Protein AF-A0A7X8JVG5-F1 (afdb_monomer)

Foldseek 3Di:
DWDDDPNDTFDADPVVRDTDDDPLVQWAFKWKFKAWQVRDTQDIDRHPRDDPPDDDDRDPVPDDFHKMKMKIWIQGNPPGIDIDMDIDTDD

Structure (mmCIF, N/CA/C/O backbone):
data_AF-A0A7X8JVG5-F1
#
_entry.id   AF-A0A7X8JVG5-F1
#
loop_
_atom_site.group_PDB
_atom_site.id
_atom_site.type_symbol
_atom_site.label_atom_id
_atom_site.label_alt_id
_atom_site.label_comp_id
_atom_site.label_asym_id
_atom_site.label_entity_id
_atom_site.label_seq_id
_atom_site.pdbx_PDB_ins_code
_atom_site.Cartn_x
_atom_site.Cartn_y
_atom_site.Cartn_z
_atom_site.occupancy
_atom_site.B_iso_or_equiv
_atom_site.auth_seq_id
_atom_site.auth_comp_id
_atom_site.auth_asym_id
_atom_site.auth_atom_id
_atom_site.pdbx_PDB_model_num
ATOM 1 N N . MET A 1 1 ? 9.793 8.147 -10.749 1.00 68.31 1 MET A N 1
ATOM 2 C CA . MET A 1 1 ? 9.011 8.540 -9.545 1.00 68.31 1 MET A CA 1
ATOM 3 C C . MET A 1 1 ? 7.574 8.897 -9.928 1.00 68.31 1 MET A C 1
ATOM 5 O O . MET A 1 1 ? 7.386 9.516 -10.966 1.00 68.31 1 MET A O 1
ATOM 9 N N . LEU A 1 2 ? 6.561 8.555 -9.123 1.00 64.81 2 LEU A N 1
ATOM 10 C CA . LEU A 1 2 ? 5.163 8.933 -9.406 1.00 64.81 2 LEU A CA 1
ATOM 11 C C . LEU A 1 2 ? 4.928 10.435 -9.161 1.00 64.81 2 LEU A C 1
ATOM 13 O O . LEU A 1 2 ? 5.286 10.961 -8.107 1.00 64.81 2 LEU A O 1
ATOM 17 N N . LYS A 1 3 ? 4.318 11.133 -10.126 1.00 70.38 3 LYS A N 1
ATOM 18 C CA . LYS A 1 3 ? 3.934 12.551 -10.031 1.00 70.38 3 LYS A CA 1
ATOM 19 C C . LYS A 1 3 ? 2.504 12.762 -10.516 1.00 70.38 3 LYS A C 1
ATOM 21 O O . LYS A 1 3 ? 2.056 12.131 -11.468 1.00 70.38 3 LYS A O 1
ATOM 26 N N . LYS A 1 4 ? 1.793 13.699 -9.885 1.00 60.78 4 LYS A N 1
ATOM 27 C CA . LYS A 1 4 ? 0.46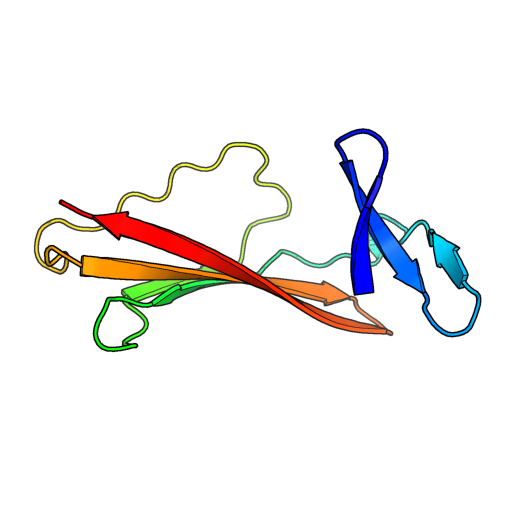2 14.121 -10.334 1.00 60.78 4 LYS A CA 1
ATOM 28 C C . LYS A 1 4 ? 0.592 15.056 -11.539 1.00 60.78 4 LYS A C 1
ATOM 30 O O . LYS A 1 4 ? 1.212 16.112 -11.425 1.00 60.78 4 LYS A O 1
ATOM 35 N N . HIS A 1 5 ? -0.022 14.700 -12.662 1.00 70.06 5 HIS A N 1
ATOM 36 C CA . HIS A 1 5 ? -0.059 15.499 -13.884 1.00 70.06 5 HIS A CA 1
ATOM 37 C C . HIS A 1 5 ? -1.488 15.537 -14.431 1.00 70.06 5 HIS A C 1
ATOM 39 O O . HIS A 1 5 ? -2.090 14.496 -14.660 1.00 70.06 5 HIS A O 1
ATOM 45 N N . GLN A 1 6 ? -2.055 16.737 -14.590 1.00 77.19 6 GLN A N 1
ATOM 46 C CA . GLN A 1 6 ? -3.432 16.941 -15.082 1.00 77.19 6 GLN A CA 1
ATOM 47 C C . GLN A 1 6 ? -4.522 16.151 -14.324 1.00 77.19 6 GLN A C 1
ATOM 49 O O . GLN A 1 6 ? -5.565 15.826 -14.874 1.00 77.19 6 GLN A O 1
ATOM 54 N N . GLY A 1 7 ? -4.308 15.879 -13.033 1.00 66.62 7 GLY A N 1
ATOM 55 C CA . GLY A 1 7 ? -5.265 15.143 -12.198 1.00 66.62 7 GLY A CA 1
ATOM 56 C C . GLY A 1 7 ? -5.001 13.640 -12.109 1.00 66.62 7 GLY A C 1
ATOM 57 O O . GLY A 1 7 ? -5.484 13.022 -11.165 1.00 66.62 7 GLY A O 1
ATOM 58 N N . GLU A 1 8 ? -4.163 13.093 -12.986 1.00 55.66 8 GLU A N 1
ATOM 59 C CA . GLU A 1 8 ? -3.783 11.680 -13.022 1.00 55.66 8 GLU A CA 1
ATOM 60 C C . GLU A 1 8 ? -2.404 11.457 -12.380 1.00 55.66 8 GLU A C 1
ATOM 62 O O . GLU A 1 8 ? -1.560 12.358 -12.353 1.00 55.66 8 GLU A O 1
ATOM 67 N N . LEU A 1 9 ? -2.163 10.261 -11.837 1.00 55.53 9 LEU A N 1
ATOM 68 C CA . LEU A 1 9 ? -0.833 9.844 -11.384 1.00 55.53 9 LEU A CA 1
ATOM 69 C C . LEU A 1 9 ? -0.072 9.253 -12.574 1.00 55.53 9 LEU A C 1
ATOM 71 O O . LEU A 1 9 ? -0.511 8.262 -13.147 1.00 55.53 9 LEU A O 1
ATOM 75 N N . LYS A 1 10 ? 1.065 9.858 -12.932 1.00 65.75 10 LYS A N 1
ATOM 76 C CA . LYS A 1 10 ? 1.939 9.409 -14.025 1.00 65.75 10 LYS A CA 1
ATOM 77 C C . LYS A 1 10 ? 3.341 9.100 -13.516 1.00 65.75 10 LYS A C 1
ATOM 79 O O . LYS A 1 10 ? 3.807 9.715 -12.550 1.00 65.75 10 LYS A O 1
ATOM 84 N N . PHE A 1 11 ? 4.030 8.171 -14.173 1.00 67.19 11 PHE A N 1
ATOM 85 C CA . PHE A 1 11 ? 5.436 7.914 -13.892 1.00 67.19 11 PHE A CA 1
ATOM 86 C C . PHE A 1 11 ? 6.297 8.992 -14.547 1.00 67.19 11 PHE A C 1
ATOM 88 O O . PHE A 1 11 ? 6.166 9.268 -15.734 1.00 67.19 11 PHE A O 1
ATOM 95 N N . PHE A 1 12 ? 7.151 9.630 -13.755 1.00 74.25 12 PHE A N 1
ATOM 96 C CA . PHE A 1 12 ? 8.105 10.631 -14.207 1.00 74.25 12 PHE A CA 1
ATOM 97 C C . PHE A 1 12 ? 9.517 10.091 -14.019 1.00 74.25 12 PHE A C 1
ATOM 99 O O . PHE A 1 12 ? 9.946 9.860 -12.881 1.00 74.25 12 PHE A O 1
ATOM 106 N N . ASP A 1 13 ? 10.229 9.904 -15.116 1.00 74.00 13 ASP A N 1
ATOM 107 C CA . ASP A 1 13 ? 11.643 9.572 -15.100 1.00 74.00 13 ASP A CA 1
ATOM 108 C C . ASP A 1 13 ? 12.450 10.849 -14.809 1.00 74.00 13 ASP A C 1
ATOM 110 O O . ASP A 1 13 ? 12.247 11.913 -15.396 1.00 74.00 13 ASP A O 1
ATOM 114 N N . VAL A 1 14 ? 13.309 10.765 -13.796 1.00 74.50 14 VAL A N 1
ATOM 115 C CA . VAL A 1 14 ? 14.079 11.901 -13.277 1.00 74.50 14 VAL A CA 1
ATOM 116 C C . VAL A 1 14 ? 15.291 12.196 -14.157 1.00 74.50 14 VAL A C 1
ATOM 118 O O . VAL A 1 14 ? 15.667 13.364 -14.281 1.00 74.50 14 VAL A O 1
ATOM 121 N N . ASP A 1 15 ? 15.858 11.166 -14.780 1.00 75.69 15 ASP A N 1
ATOM 122 C CA . ASP A 1 15 ? 17.073 11.263 -15.580 1.00 75.69 15 ASP A CA 1
ATOM 123 C C . ASP A 1 15 ? 16.743 11.804 -16.970 1.00 75.69 15 ASP A C 1
ATOM 125 O O . ASP A 1 15 ? 17.362 12.768 -17.428 1.00 75.69 15 ASP A O 1
ATOM 129 N N . SER A 1 16 ? 15.697 11.261 -17.601 1.00 82.81 16 SER A N 1
ATOM 130 C CA . SER A 1 16 ? 15.196 11.765 -18.887 1.00 82.81 16 SER A CA 1
ATOM 131 C C . SER 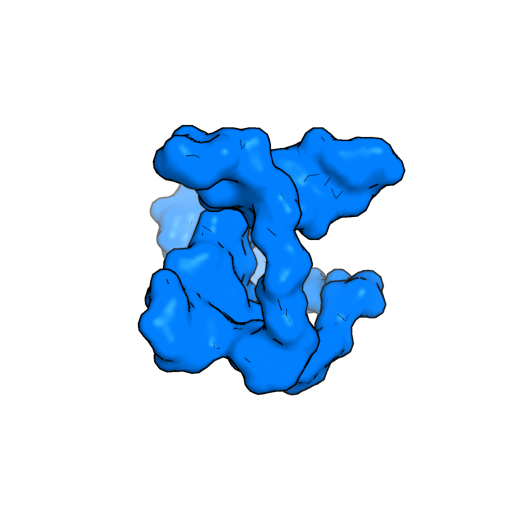A 1 16 ? 14.323 13.020 -18.756 1.00 82.81 16 SER A C 1
ATOM 133 O O . SER A 1 16 ? 14.168 13.761 -19.723 1.00 82.81 16 SER A O 1
ATOM 135 N N . LYS A 1 17 ? 13.813 13.323 -17.551 1.00 81.25 17 LYS A N 1
ATOM 136 C CA . LYS A 1 17 ? 12.869 14.422 -17.257 1.00 81.25 17 LYS A CA 1
ATOM 137 C C . LYS A 1 17 ? 11.545 14.330 -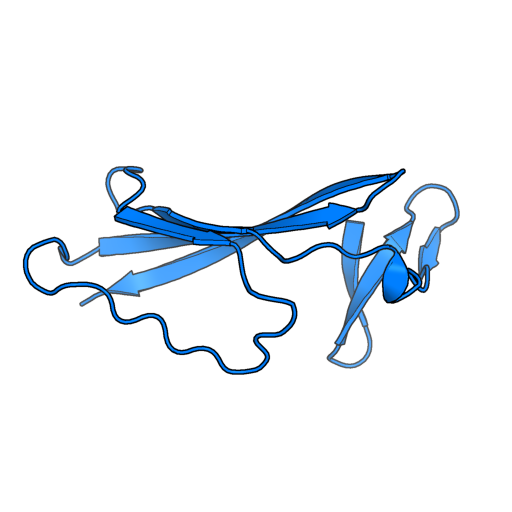18.022 1.00 81.25 17 LYS A C 1
ATOM 139 O O . LYS A 1 17 ? 10.892 15.354 -18.247 1.00 81.25 17 LYS A O 1
ATOM 144 N N . GLU A 1 18 ? 11.123 13.123 -18.370 1.00 76.62 18 GLU A N 1
ATOM 145 C CA . GLU A 1 18 ? 9.913 12.868 -19.147 1.00 76.62 18 GLU A CA 1
ATOM 146 C C . GLU A 1 18 ? 8.889 12.042 -18.361 1.00 76.62 18 GLU A C 1
ATOM 148 O O . GLU A 1 18 ? 9.210 11.333 -17.402 1.00 76.62 18 GLU A O 1
ATOM 153 N N . TYR A 1 19 ? 7.616 12.167 -18.749 1.00 75.38 19 TYR A N 1
ATOM 154 C CA . TYR A 1 19 ? 6.589 11.236 -18.295 1.00 75.38 19 TYR A CA 1
ATOM 155 C C . TYR A 1 19 ? 6.661 9.993 -19.170 1.00 75.38 19 TYR A C 1
ATOM 157 O O . TYR A 1 19 ? 6.548 10.102 -20.389 1.00 75.38 19 TYR A O 1
ATOM 165 N N . VAL A 1 20 ? 6.850 8.837 -18.546 1.00 70.75 20 VAL A N 1
ATOM 166 C CA . VAL A 1 20 ? 6.945 7.562 -19.252 1.00 70.75 20 VAL A CA 1
ATOM 167 C C . VAL A 1 20 ? 5.588 6.883 -19.185 1.00 70.75 20 VAL A C 1
ATOM 169 O O . VAL A 1 20 ? 5.034 6.686 -18.099 1.00 70.75 20 VAL A O 1
ATOM 172 N N . ASP A 1 21 ? 5.060 6.530 -20.352 1.00 64.31 21 ASP A N 1
ATOM 173 C CA . ASP A 1 21 ? 3.920 5.631 -20.448 1.00 64.31 21 ASP A CA 1
ATOM 174 C C . ASP A 1 21 ? 4.432 4.205 -20.228 1.00 64.31 21 ASP A C 1
ATOM 176 O O . ASP A 1 21 ? 5.152 3.655 -21.060 1.00 64.31 21 ASP A O 1
ATOM 180 N N . ILE A 1 22 ? 4.090 3.621 -19.079 1.00 61.88 22 ILE A N 1
ATOM 181 C CA . ILE A 1 22 ? 4.400 2.219 -18.791 1.00 61.88 22 ILE A CA 1
ATOM 182 C C . ILE A 1 22 ? 3.346 1.370 -19.509 1.00 61.88 22 ILE A C 1
ATOM 184 O O . ILE A 1 22 ? 2.149 1.553 -19.246 1.00 61.88 22 ILE A O 1
ATOM 188 N N . PRO A 1 23 ? 3.741 0.463 -20.418 1.00 57.50 23 PRO A N 1
ATOM 189 C CA . PRO A 1 23 ? 2.793 -0.399 -21.096 1.00 57.50 23 PRO A CA 1
ATOM 190 C C . PRO A 1 23 ? 2.006 -1.235 -20.086 1.00 57.50 23 PRO A C 1
ATOM 192 O O . PRO A 1 23 ? 2.556 -1.846 -19.176 1.00 57.50 23 PRO A O 1
ATOM 195 N N . TYR A 1 24 ? 0.689 -1.277 -20.259 1.00 52.97 24 TYR A N 1
ATOM 196 C CA . TYR A 1 24 ? -0.229 -1.904 -19.306 1.00 52.97 24 TYR A CA 1
ATOM 197 C C . TYR A 1 24 ? 0.052 -3.392 -19.040 1.00 52.97 24 TYR A C 1
ATOM 199 O O . TYR A 1 24 ? -0.255 -3.889 -17.963 1.00 52.97 24 TYR A O 1
ATOM 207 N N . TYR A 1 25 ? 0.640 -4.099 -20.007 1.00 56.16 25 TYR A N 1
ATOM 208 C CA . TYR A 1 25 ? 0.995 -5.513 -19.873 1.00 56.16 25 TYR A CA 1
ATOM 209 C C . TYR A 1 25 ? 2.233 -5.760 -18.991 1.00 56.16 25 TYR A C 1
ATOM 211 O O . TYR A 1 25 ? 2.429 -6.893 -18.563 1.00 56.16 25 TYR A O 1
ATOM 219 N N . ASP A 1 26 ? 3.029 -4.727 -18.695 1.00 55.34 26 ASP A N 1
ATOM 220 C CA . ASP A 1 26 ? 4.220 -4.829 -17.838 1.00 55.34 26 ASP A CA 1
ATOM 221 C C . ASP A 1 26 ? 3.901 -4.573 -16.351 1.00 55.34 26 ASP A C 1
ATOM 223 O O . ASP A 1 26 ? 4.731 -4.837 -15.478 1.00 55.34 26 ASP A O 1
ATOM 227 N N . ILE A 1 27 ? 2.690 -4.087 -16.041 1.00 57.03 27 ILE A N 1
ATOM 228 C CA . ILE A 1 27 ? 2.227 -3.830 -14.673 1.00 57.03 27 ILE A CA 1
ATOM 229 C C . ILE A 1 27 ? 1.583 -5.100 -14.120 1.00 57.03 27 ILE A C 1
ATOM 231 O O . ILE A 1 27 ? 0.502 -5.506 -14.549 1.00 57.03 27 ILE A O 1
ATOM 235 N N . ARG A 1 28 ? 2.213 -5.711 -13.117 1.00 63.62 28 ARG A N 1
ATOM 236 C CA . ARG A 1 28 ? 1.625 -6.829 -12.378 1.00 63.62 28 ARG A CA 1
ATOM 237 C C . ARG A 1 28 ? 0.751 -6.306 -11.236 1.00 63.62 28 ARG A C 1
ATOM 239 O O . ARG A 1 28 ? 1.015 -5.261 -10.643 1.00 63.62 28 ARG A O 1
ATOM 246 N N . ALA A 1 29 ? -0.290 -7.080 -10.936 1.00 62.03 29 ALA A N 1
ATOM 247 C CA . ALA A 1 29 ? -1.176 -6.984 -9.777 1.00 62.03 29 ALA A CA 1
ATOM 248 C C . ALA A 1 29 ? -0.596 -6.197 -8.573 1.00 62.03 29 ALA A C 1
ATOM 250 O O . ALA A 1 29 ? 0.323 -6.708 -7.921 1.00 62.03 29 ALA A O 1
ATOM 251 N N . PRO A 1 30 ? -1.145 -5.014 -8.218 1.00 68.31 30 PRO A N 1
ATOM 252 C CA . PRO A 1 30 ? -0.670 -4.261 -7.064 1.00 68.31 30 PRO A CA 1
ATOM 253 C C . PRO A 1 30 ? -0.811 -5.063 -5.770 1.00 68.31 30 PRO A C 1
ATOM 255 O O . PRO A 1 30 ? -1.849 -5.668 -5.496 1.00 68.31 30 PRO A O 1
ATOM 258 N N . PHE A 1 31 ? 0.220 -5.035 -4.942 1.00 74.56 31 PHE A N 1
ATOM 259 C CA . PHE A 1 31 ? 0.190 -5.538 -3.582 1.00 74.56 31 PHE A CA 1
ATOM 260 C C . PHE A 1 31 ? -0.214 -4.409 -2.637 1.00 74.56 31 PHE A C 1
ATOM 262 O O . PHE A 1 31 ? 0.357 -3.322 -2.682 1.00 74.56 31 PHE A O 1
ATOM 269 N N . ILE A 1 32 ? -1.210 -4.652 -1.793 1.00 76.44 32 ILE A N 1
ATOM 270 C CA . ILE A 1 32 ? -1.712 -3.667 -0.834 1.00 76.44 32 ILE A CA 1
ATOM 271 C C . ILE A 1 32 ? -1.418 -4.178 0.564 1.00 76.44 32 ILE A C 1
ATOM 273 O O . ILE A 1 32 ? -1.836 -5.283 0.910 1.00 76.44 32 ILE A O 1
ATOM 277 N N . ASN A 1 33 ? -0.773 -3.341 1.371 1.00 83.38 33 ASN A N 1
ATOM 278 C CA . ASN A 1 33 ? -0.591 -3.554 2.800 1.00 83.38 33 ASN A CA 1
ATOM 279 C C . ASN A 1 33 ? -1.218 -2.404 3.586 1.00 83.38 33 ASN A C 1
ATOM 281 O O . ASN A 1 33 ? -1.038 -1.238 3.237 1.00 83.38 33 ASN A O 1
ATOM 285 N N . ILE A 1 34 ? -1.915 -2.715 4.678 1.00 81.25 34 ILE A N 1
ATOM 286 C CA . ILE A 1 34 ? -2.342 -1.713 5.660 1.00 81.25 34 ILE A CA 1
ATOM 287 C C . ILE A 1 34 ? -1.625 -1.999 6.969 1.00 81.25 34 ILE A C 1
ATOM 289 O O . ILE A 1 34 ? -1.701 -3.110 7.497 1.00 81.25 34 ILE A O 1
ATOM 293 N N . LYS A 1 35 ? -0.945 -0.976 7.480 1.00 87.12 35 LYS A N 1
ATOM 294 C CA . LYS A 1 35 ? -0.313 -0.963 8.792 1.00 87.12 35 LYS A CA 1
ATOM 295 C C . LYS A 1 35 ? -1.146 -0.142 9.762 1.00 87.12 35 LYS A C 1
ATOM 297 O O . LYS A 1 35 ? -1.655 0.926 9.400 1.00 87.12 35 LYS A O 1
ATOM 302 N N . ASP A 1 36 ? -1.282 -0.642 10.978 1.00 85.50 36 ASP A N 1
ATOM 303 C CA . ASP A 1 36 ? -1.955 0.070 12.056 1.00 85.50 36 ASP A CA 1
ATOM 304 C C . ASP A 1 36 ? -1.088 1.196 12.651 1.00 85.50 36 ASP A C 1
ATOM 306 O O . ASP A 1 36 ? -0.016 1.536 12.140 1.00 85.50 36 ASP A O 1
ATOM 310 N N . SER A 1 37 ? -1.565 1.804 13.739 1.00 84.69 37 SER A N 1
ATOM 311 C CA . SER A 1 37 ? -0.844 2.872 14.437 1.00 84.69 37 SER A CA 1
ATOM 312 C C . SER A 1 37 ? 0.415 2.423 15.177 1.00 84.69 37 SER A C 1
ATOM 314 O O . SER A 1 37 ? 1.224 3.274 15.546 1.00 84.69 37 SER A O 1
ATOM 316 N N . PHE A 1 38 ? 0.577 1.123 15.413 1.00 86.31 38 PHE A N 1
ATOM 317 C CA . PHE A 1 38 ? 1.766 0.529 16.022 1.00 86.31 38 PHE A CA 1
ATOM 318 C C . PHE A 1 38 ? 2.792 0.101 14.963 1.00 86.31 38 PHE A C 1
ATOM 320 O O . PHE A 1 38 ? 3.960 -0.112 15.286 1.00 86.31 38 PHE A O 1
ATOM 327 N N . GLY A 1 39 ? 2.386 0.086 13.690 1.00 83.75 39 GLY A N 1
ATOM 328 C CA . GLY A 1 39 ? 3.206 -0.311 12.552 1.00 83.75 39 GLY A CA 1
ATOM 329 C C . GLY A 1 39 ? 3.016 -1.774 12.152 1.00 83.75 39 GLY A C 1
ATOM 330 O O . GLY A 1 39 ? 3.712 -2.234 11.243 1.00 83.75 39 GLY A O 1
ATOM 331 N N . ASP A 1 40 ? 2.075 -2.479 12.782 1.00 85.44 40 ASP A N 1
ATOM 332 C CA . ASP A 1 40 ? 1.781 -3.879 12.507 1.00 85.44 40 ASP A CA 1
ATOM 333 C C . ASP A 1 40 ? 0.955 -4.006 11.226 1.00 85.44 40 ASP A C 1
ATOM 335 O O . ASP A 1 40 ? 0.019 -3.241 10.990 1.00 85.44 40 ASP A O 1
ATOM 339 N N . VAL A 1 41 ? 1.300 -4.974 10.372 1.00 85.56 41 VAL A N 1
ATOM 340 C CA . VAL A 1 41 ? 0.548 -5.251 9.140 1.00 85.56 41 VAL A CA 1
ATOM 341 C C . VAL A 1 41 ? -0.728 -6.007 9.504 1.00 85.56 41 VAL A C 1
ATOM 343 O O . VAL A 1 41 ? -0.673 -7.172 9.890 1.00 85.56 41 VAL A O 1
ATOM 346 N N . ILE A 1 42 ? -1.875 -5.349 9.348 1.00 82.19 42 ILE A N 1
ATOM 347 C CA . ILE A 1 42 ? -3.194 -5.901 9.697 1.00 82.19 42 ILE A CA 1
ATOM 348 C C . ILE A 1 42 ? -3.999 -6.360 8.479 1.00 82.19 42 ILE A C 1
ATOM 350 O O . ILE A 1 42 ? -5.022 -7.026 8.613 1.00 82.19 42 ILE A O 1
ATOM 354 N N . PHE A 1 43 ? -3.558 -5.991 7.277 1.00 81.00 43 PHE A N 1
ATOM 355 C CA . PHE A 1 43 ? -4.184 -6.408 6.031 1.00 81.00 43 PHE A CA 1
ATOM 356 C C . PHE A 1 43 ? -3.141 -6.509 4.928 1.00 81.00 43 PHE A C 1
ATOM 358 O O . PHE A 1 43 ? -2.328 -5.600 4.755 1.00 81.00 43 PHE A O 1
ATOM 365 N N . THR A 1 44 ? -3.236 -7.585 4.152 1.00 81.44 44 THR A N 1
ATOM 366 C CA . THR A 1 44 ? -2.417 -7.827 2.972 1.00 81.44 44 THR A CA 1
ATOM 367 C C . THR A 1 44 ? -3.275 -8.456 1.886 1.00 81.44 44 THR A C 1
ATOM 369 O O . THR A 1 44 ? -3.924 -9.477 2.116 1.00 81.44 44 THR A O 1
ATOM 372 N N . ALA A 1 45 ? -3.249 -7.883 0.687 1.00 74.62 45 ALA A N 1
ATOM 373 C CA . 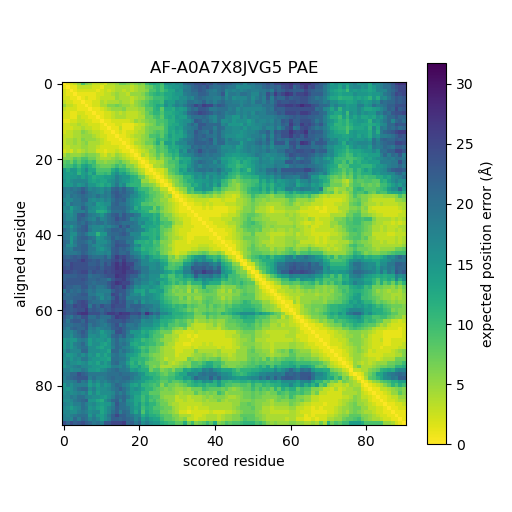ALA A 1 45 ? -3.903 -8.467 -0.474 1.00 74.62 45 ALA A CA 1
ATOM 374 C C . ALA A 1 45 ? -3.063 -8.266 -1.734 1.00 74.62 45 ALA A C 1
ATOM 376 O O . ALA A 1 45 ? -2.577 -7.170 -2.009 1.00 74.62 45 ALA A O 1
ATOM 377 N N . LYS A 1 46 ? -2.952 -9.328 -2.537 1.00 70.75 46 LYS A N 1
ATOM 378 C CA . LYS A 1 46 ? -2.510 -9.224 -3.927 1.00 70.75 46 LYS A CA 1
ATOM 379 C C . LYS A 1 46 ? -3.740 -8.898 -4.769 1.00 70.75 46 LYS A C 1
ATOM 381 O O . LYS A 1 46 ? -4.664 -9.705 -4.828 1.00 70.75 46 LYS A O 1
ATOM 386 N N . SER A 1 47 ? -3.782 -7.708 -5.357 1.00 63.47 47 SER A N 1
ATOM 387 C CA . SER A 1 47 ? -4.913 -7.258 -6.167 1.00 63.47 47 SER A CA 1
ATOM 388 C C . SER A 1 47 ? -5.030 -8.125 -7.421 1.00 63.47 47 SER A C 1
ATOM 390 O O . SER A 1 47 ? -4.080 -8.145 -8.194 1.00 63.47 47 SER A O 1
ATOM 392 N N . PRO A 1 48 ? -6.151 -8.814 -7.688 1.00 54.72 48 PRO A N 1
ATOM 393 C CA . PRO A 1 48 ? -6.409 -9.391 -9.000 1.00 54.72 48 PRO A CA 1
ATOM 394 C C . PRO A 1 48 ? -6.631 -8.246 -9.993 1.00 54.72 48 PRO A C 1
ATOM 396 O O . PRO A 1 48 ? -7.722 -7.704 -10.113 1.00 54.72 48 PRO A O 1
ATOM 399 N N . ASP A 1 49 ? -5.538 -7.847 -10.627 1.00 53.56 49 ASP A N 1
ATOM 400 C CA . ASP A 1 49 ? -5.384 -6.974 -11.785 1.00 53.56 49 ASP A CA 1
ATOM 401 C C . ASP A 1 49 ? -5.971 -5.549 -11.718 1.00 53.56 49 ASP A C 1
ATOM 403 O O . ASP A 1 49 ? -5.248 -4.630 -12.076 1.00 53.56 49 ASP A O 1
ATOM 407 N N . PHE A 1 50 ? -7.173 -5.265 -11.199 1.00 51.50 50 PHE A N 1
ATOM 408 C CA . PHE A 1 50 ? -7.740 -3.905 -11.234 1.00 51.50 50 PHE A CA 1
ATOM 409 C C . PHE A 1 50 ? -8.650 -3.588 -10.053 1.00 51.50 50 PHE A C 1
ATOM 411 O O . PHE A 1 50 ? -9.736 -4.144 -9.920 1.00 51.50 50 PHE A O 1
ATOM 418 N N . TYR A 1 51 ? -8.264 -2.584 -9.265 1.00 51.75 51 TYR A N 1
ATOM 419 C CA . TYR A 1 51 ? -9.153 -1.958 -8.294 1.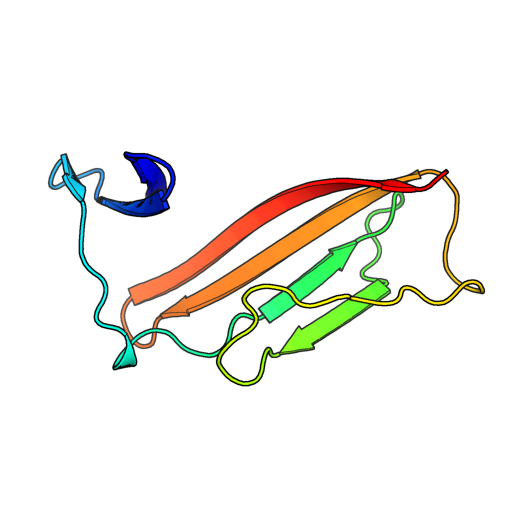00 51.75 51 TYR A CA 1
ATOM 420 C C . TYR A 1 51 ? -9.101 -0.438 -8.387 1.00 51.75 51 TYR A C 1
ATOM 422 O O . TYR A 1 51 ? -8.614 0.263 -7.503 1.00 51.75 51 TYR A O 1
ATOM 430 N N . THR A 1 52 ? -9.690 0.102 -9.448 1.00 49.97 52 THR A N 1
ATOM 431 C CA . THR A 1 52 ? -10.314 1.419 -9.323 1.00 49.97 52 THR A CA 1
ATOM 432 C C . THR A 1 52 ? -11.579 1.238 -8.472 1.00 49.97 52 THR A C 1
ATOM 434 O O . THR A 1 52 ? -12.488 0.543 -8.919 1.00 49.97 52 THR A O 1
ATOM 437 N N . HIS A 1 53 ? -11.644 1.854 -7.283 1.00 52.41 53 HIS A N 1
ATOM 438 C CA . HIS A 1 53 ? -12.787 1.832 -6.338 1.00 52.41 53 HIS A CA 1
ATOM 439 C C . HIS A 1 53 ? -12.957 0.596 -5.426 1.00 52.41 53 HIS A C 1
ATOM 441 O O . HIS A 1 53 ? -14.085 0.230 -5.102 1.00 52.41 53 HIS A O 1
ATOM 447 N N . SER A 1 54 ? -11.873 -0.030 -4.956 1.00 58.31 54 SER A N 1
ATOM 448 C CA . SER A 1 54 ? -12.001 -1.064 -3.914 1.00 58.31 54 SER A CA 1
ATOM 449 C C . SER A 1 54 ? -12.319 -0.515 -2.534 1.00 58.31 54 SER A C 1
ATOM 451 O O . SER A 1 54 ? -11.667 0.411 -2.055 1.00 58.31 54 SER A O 1
ATOM 453 N N . GLU A 1 55 ? -13.257 -1.176 -1.861 1.00 66.00 55 GLU A N 1
ATOM 454 C CA . GLU A 1 55 ? -13.526 -1.008 -0.437 1.00 66.00 55 GLU A CA 1
ATOM 455 C C . GLU A 1 55 ? -12.838 -2.132 0.345 1.00 66.00 55 GLU A C 1
ATOM 457 O O . GLU A 1 55 ? -13.184 -3.306 0.210 1.00 66.00 55 GLU A O 1
ATOM 462 N N . ILE A 1 56 ? -11.860 -1.775 1.178 1.00 70.62 56 ILE A N 1
ATOM 463 C CA . ILE A 1 56 ? -11.231 -2.709 2.116 1.00 70.62 56 ILE A CA 1
ATOM 464 C C . ILE A 1 56 ? -11.969 -2.580 3.446 1.00 70.62 56 ILE A C 1
ATOM 466 O O . ILE A 1 56 ? -11.909 -1.539 4.101 1.00 70.62 56 ILE A O 1
ATOM 470 N N . LYS A 1 57 ? -12.681 -3.637 3.844 1.00 72.81 57 LYS A N 1
ATOM 471 C CA . LYS A 1 57 ? -13.292 -3.716 5.174 1.00 72.81 57 LYS A CA 1
ATOM 472 C C . LYS A 1 57 ? -12.233 -4.169 6.168 1.00 72.81 57 LYS A C 1
ATOM 474 O O . LYS A 1 57 ? -11.719 -5.277 6.056 1.00 72.81 57 LYS A O 1
ATOM 479 N N . LEU A 1 58 ? -11.917 -3.300 7.119 1.00 72.38 58 LEU A N 1
ATOM 480 C CA . LEU A 1 58 ? -11.109 -3.657 8.277 1.00 72.38 58 LEU A CA 1
ATOM 481 C C . LEU A 1 58 ? -12.013 -4.367 9.302 1.00 72.38 58 LEU A C 1
ATOM 483 O O . LEU A 1 58 ? -13.170 -3.971 9.472 1.00 72.38 58 LEU A O 1
ATOM 487 N N . ASP A 1 59 ? -11.500 -5.400 9.967 1.00 76.31 59 ASP A N 1
ATOM 488 C CA . ASP A 1 59 ? -12.238 -6.141 10.998 1.00 76.31 59 ASP A CA 1
ATOM 489 C C . ASP A 1 59 ? -12.312 -5.344 12.310 1.00 76.31 59 ASP A C 1
ATOM 491 O O . ASP A 1 59 ? -11.299 -4.836 12.788 1.00 76.31 59 ASP A O 1
ATOM 495 N N . TYR A 1 60 ? -13.502 -5.247 12.906 1.00 70.38 60 TYR A N 1
ATOM 496 C CA . TYR A 1 60 ? -13.738 -4.485 14.133 1.00 70.38 60 TYR A CA 1
ATOM 497 C C . TYR A 1 60 ? -12.882 -4.967 15.311 1.00 70.38 60 TYR A C 1
ATOM 499 O O . TYR A 1 60 ? -12.444 -4.143 16.111 1.00 70.38 60 TYR A O 1
ATOM 507 N N . ASP A 1 61 ? -12.592 -6.267 15.392 1.00 73.69 61 ASP A N 1
ATOM 508 C CA . ASP A 1 61 ? -11.874 -6.850 16.531 1.00 73.69 61 ASP A CA 1
ATOM 509 C C . ASP A 1 61 ? -10.391 -6.440 16.582 1.00 73.69 61 ASP A C 1
ATOM 511 O O . ASP A 1 61 ? -9.741 -6.575 17.622 1.00 73.69 61 ASP A O 1
ATOM 515 N N . TRP A 1 62 ? -9.840 -5.932 15.474 1.00 65.50 62 TRP A N 1
ATOM 516 C CA . TRP A 1 62 ? -8.419 -5.577 15.342 1.00 65.50 62 TRP A CA 1
ATOM 517 C C . TRP A 1 62 ? -8.189 -4.070 15.201 1.00 65.50 62 TRP A C 1
ATOM 519 O O . TRP A 1 62 ? -7.050 -3.606 15.233 1.00 65.50 62 TRP A O 1
ATOM 529 N N . ILE A 1 63 ? -9.258 -3.288 15.043 1.00 76.69 63 ILE A N 1
ATOM 530 C CA . ILE A 1 63 ? -9.164 -1.851 14.803 1.00 76.69 63 ILE A CA 1
ATOM 531 C C . ILE A 1 63 ? -9.145 -1.096 16.125 1.00 76.69 63 ILE A C 1
ATOM 533 O O . ILE A 1 63 ? -10.104 -1.086 16.893 1.00 76.69 63 ILE A O 1
ATOM 537 N N . SER A 1 64 ? -8.068 -0.351 16.329 1.00 80.69 64 SER A N 1
ATOM 538 C CA . SER A 1 64 ? -7.979 0.687 17.353 1.00 80.69 64 SER A CA 1
ATOM 539 C C . SER A 1 64 ? -8.076 2.084 16.732 1.00 80.69 64 SER A C 1
ATOM 541 O O . SER A 1 64 ? -7.741 2.293 15.564 1.00 80.69 64 SER A O 1
ATOM 543 N N . SER A 1 65 ? -8.534 3.076 17.498 1.00 86.19 65 SER A N 1
ATOM 544 C CA . SER A 1 65 ? -8.477 4.473 17.056 1.00 86.19 65 SER A CA 1
ATOM 545 C C . SER A 1 65 ? -7.017 4.883 16.843 1.00 86.19 65 SER A C 1
ATOM 547 O O . SER A 1 65 ? -6.200 4.723 17.751 1.00 86.19 65 SER A O 1
ATOM 549 N N . GLY A 1 66 ? -6.675 5.442 15.685 1.00 87.50 66 GLY A N 1
ATOM 550 C CA . GLY A 1 66 ? -5.273 5.702 15.368 1.00 87.50 66 GLY A CA 1
ATOM 551 C C . GLY A 1 66 ? -5.028 6.262 13.974 1.00 87.50 66 GLY A C 1
ATOM 552 O O . GLY A 1 66 ? -5.948 6.455 13.178 1.00 87.50 66 GLY A O 1
ATOM 553 N N . THR A 1 67 ? -3.758 6.554 13.685 1.00 90.19 67 THR A N 1
ATOM 554 C CA . THR A 1 67 ? -3.303 6.871 12.324 1.00 90.19 67 THR A CA 1
ATOM 555 C C . THR A 1 67 ? -2.770 5.598 11.694 1.00 90.19 67 THR A C 1
ATOM 557 O O . THR A 1 67 ? -1.822 5.018 12.205 1.00 90.19 67 THR A O 1
ATOM 560 N N . TYR A 1 68 ? -3.386 5.197 10.596 1.00 89.31 68 TYR A N 1
ATOM 561 C CA . TYR A 1 68 ? -3.059 4.009 9.830 1.00 89.31 68 TYR A CA 1
ATOM 562 C C . TYR A 1 68 ? -2.314 4.422 8.573 1.00 89.31 68 TYR A C 1
ATOM 564 O O . TYR A 1 68 ? -2.435 5.555 8.088 1.00 89.31 68 TYR A O 1
ATOM 572 N N . LYS A 1 69 ? -1.562 3.476 8.029 1.00 89.81 69 LYS A N 1
ATOM 573 C CA . LYS A 1 69 ? -0.799 3.647 6.804 1.00 89.81 69 LYS A CA 1
ATOM 574 C C . LYS A 1 69 ? -1.233 2.601 5.793 1.00 89.81 69 LYS A C 1
ATOM 576 O O . LYS A 1 69 ? -1.322 1.427 6.123 1.00 89.81 69 LYS A O 1
ATOM 581 N N . ILE A 1 70 ? -1.483 3.028 4.565 1.00 84.06 70 ILE A N 1
ATOM 582 C CA . ILE A 1 70 ? -1.702 2.136 3.434 1.00 84.06 70 ILE A CA 1
ATOM 583 C C . ILE A 1 70 ? -0.522 2.251 2.474 1.00 84.06 70 ILE A C 1
ATOM 585 O O . ILE A 1 70 ? -0.133 3.349 2.076 1.00 84.06 70 ILE A O 1
ATOM 589 N N . GLU A 1 71 ? 0.047 1.108 2.123 1.00 83.25 71 GLU A N 1
ATOM 590 C CA . GLU A 1 71 ? 1.159 0.959 1.194 1.00 83.25 71 GLU A CA 1
ATOM 591 C C . GLU A 1 71 ? 0.664 0.177 -0.022 1.00 83.25 71 GLU A C 1
ATOM 593 O O . GLU A 1 71 ? 0.055 -0.885 0.107 1.00 83.25 71 GLU A O 1
ATOM 598 N N . TRP A 1 72 ? 0.908 0.734 -1.202 1.00 76.38 72 TRP A N 1
ATOM 599 C CA . TRP A 1 72 ? 0.567 0.152 -2.492 1.00 76.38 72 TRP A CA 1
ATOM 600 C C . TRP A 1 72 ? 1.855 -0.097 -3.248 1.00 76.38 72 TRP A C 1
ATOM 602 O O . TRP A 1 72 ? 2.550 0.862 -3.570 1.00 76.38 72 TRP A O 1
ATOM 612 N N . THR A 1 73 ? 2.155 -1.348 -3.557 1.00 75.19 73 THR A N 1
ATOM 613 C CA . THR A 1 73 ? 3.344 -1.735 -4.312 1.00 75.19 73 THR A CA 1
ATOM 614 C C . THR A 1 73 ? 2.922 -2.300 -5.659 1.00 75.19 73 THR A C 1
ATOM 616 O O . THR A 1 73 ? 2.218 -3.302 -5.723 1.00 75.19 73 THR A O 1
ATOM 619 N N . LEU A 1 74 ? 3.332 -1.654 -6.742 1.00 71.94 74 LEU A N 1
ATOM 620 C CA . LEU A 1 74 ? 3.198 -2.147 -8.107 1.00 71.94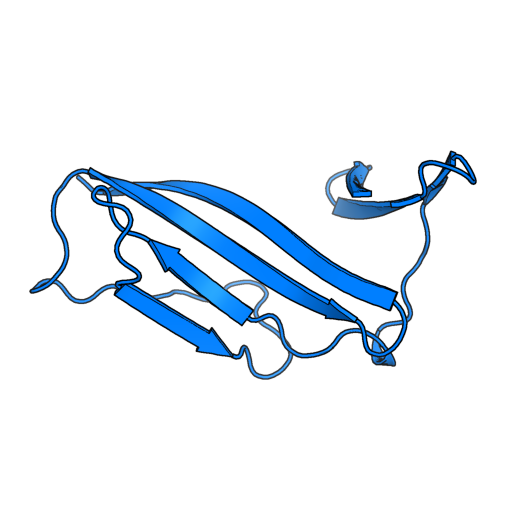 74 LEU A CA 1
ATOM 621 C C . LEU A 1 74 ? 4.466 -2.922 -8.456 1.00 71.94 74 LEU A C 1
ATOM 623 O O . LEU A 1 74 ? 5.555 -2.364 -8.369 1.00 71.94 74 LEU A O 1
ATOM 627 N N . ASP A 1 75 ? 4.323 -4.188 -8.833 1.00 67.69 75 ASP A N 1
ATOM 628 C CA . ASP A 1 75 ? 5.426 -4.999 -9.357 1.00 67.69 75 ASP A CA 1
ATOM 629 C C . ASP A 1 75 ? 5.498 -4.780 -10.875 1.00 67.69 75 ASP A C 1
ATOM 631 O O . ASP A 1 75 ? 4.516 -5.028 -11.580 1.00 67.69 75 ASP A O 1
ATOM 635 N N . ILE A 1 76 ? 6.615 -4.252 -11.377 1.00 66.81 76 ILE A N 1
ATOM 636 C CA . ILE A 1 76 ? 6.842 -4.025 -12.807 1.00 66.81 76 ILE A CA 1
ATOM 637 C C . ILE A 1 76 ? 7.854 -5.065 -13.274 1.00 66.81 76 ILE A C 1
ATOM 639 O O . ILE A 1 76 ? 9.002 -5.058 -12.832 1.00 66.81 76 ILE A O 1
ATOM 643 N N . ASP A 1 77 ? 7.410 -5.950 -14.173 1.00 59.12 77 ASP A N 1
ATOM 644 C CA . ASP A 1 77 ? 8.068 -7.219 -14.532 1.00 59.12 77 ASP A CA 1
ATOM 645 C C . ASP A 1 77 ? 9.603 -7.125 -14.653 1.00 59.12 77 ASP A C 1
ATOM 647 O O . ASP A 1 77 ? 10.331 -7.901 -14.031 1.00 59.12 77 ASP A O 1
ATOM 651 N N . ALA A 1 78 ? 10.088 -6.141 -15.418 1.00 55.28 78 ALA A N 1
ATOM 652 C CA . ALA A 1 78 ? 11.506 -5.965 -15.722 1.00 55.28 78 ALA A CA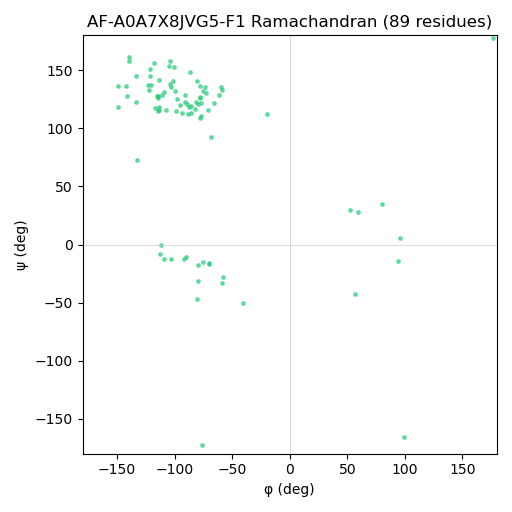 1
ATOM 653 C C . ALA A 1 78 ? 12.170 -4.747 -15.046 1.00 55.28 78 ALA A C 1
ATOM 655 O O . ALA A 1 78 ? 13.399 -4.676 -15.032 1.00 55.28 78 ALA A O 1
ATOM 656 N N . ASP A 1 79 ? 11.392 -3.822 -14.469 1.00 59.06 79 ASP A N 1
ATOM 657 C CA . ASP A 1 79 ? 11.884 -2.506 -14.016 1.00 59.06 79 ASP A CA 1
ATOM 658 C C . ASP A 1 79 ? 11.874 -2.325 -12.485 1.00 59.06 79 ASP A C 1
ATOM 660 O O . ASP A 1 79 ? 12.313 -1.289 -11.977 1.00 59.06 79 ASP A O 1
ATOM 664 N N . GLY A 1 80 ? 11.430 -3.340 -11.733 1.00 62.94 80 GLY A N 1
ATOM 665 C CA . GLY A 1 80 ? 11.426 -3.348 -10.268 1.00 62.94 80 GLY A CA 1
ATOM 666 C C . GLY A 1 80 ? 10.068 -3.002 -9.658 1.00 62.94 80 GLY A C 1
ATOM 667 O O . GLY A 1 80 ? 9.036 -3.031 -10.324 1.00 62.94 80 GLY A O 1
ATOM 668 N N . ASP A 1 81 ? 10.045 -2.700 -8.363 1.00 68.69 81 ASP A N 1
ATOM 669 C CA . ASP A 1 81 ? 8.819 -2.383 -7.639 1.00 68.69 81 ASP A CA 1
ATOM 670 C C . ASP A 1 81 ? 8.640 -0.871 -7.426 1.00 68.69 81 ASP A C 1
ATOM 672 O O . ASP A 1 81 ? 9.575 -0.124 -7.129 1.00 68.69 81 ASP A O 1
ATOM 676 N N . LEU A 1 82 ? 7.401 -0.396 -7.554 1.00 69.31 82 LEU A N 1
ATOM 677 C CA . LEU A 1 82 ? 7.019 0.969 -7.211 1.00 69.31 82 LEU A CA 1
ATOM 678 C C . LEU A 1 82 ? 6.055 0.973 -6.045 1.00 69.31 82 LEU A C 1
ATOM 680 O O . LEU A 1 82 ? 4.908 0.559 -6.174 1.00 69.31 82 LEU A O 1
ATOM 684 N N . SER A 1 83 ? 6.505 1.532 -4.927 1.00 73.56 83 SER A N 1
ATOM 685 C CA . SER A 1 83 ? 5.681 1.685 -3.736 1.00 73.56 83 SER A CA 1
ATOM 686 C C . SER A 1 83 ? 5.177 3.122 -3.567 1.00 73.56 83 SER A C 1
ATOM 688 O O . SER A 1 83 ? 5.927 4.088 -3.720 1.00 73.56 83 SER A O 1
ATOM 690 N N . ALA A 1 84 ? 3.899 3.266 -3.229 1.00 77.12 84 ALA A N 1
ATOM 691 C CA . ALA A 1 84 ? 3.265 4.510 -2.823 1.00 77.12 84 ALA A CA 1
ATOM 692 C C . ALA A 1 84 ? 2.633 4.345 -1.437 1.00 77.12 84 ALA A C 1
ATOM 694 O O . ALA A 1 84 ? 1.986 3.343 -1.143 1.00 77.12 84 ALA A O 1
ATOM 695 N N . GLU A 1 85 ? 2.807 5.355 -0.593 1.00 83.44 85 GLU A N 1
ATOM 696 C CA . GLU A 1 85 ? 2.307 5.391 0.779 1.00 83.44 85 GLU A CA 1
ATOM 697 C C . GLU A 1 85 ? 1.231 6.471 0.917 1.00 83.44 85 GLU A C 1
ATOM 699 O O . GLU A 1 85 ? 1.364 7.573 0.378 1.00 83.44 85 GLU A O 1
ATOM 704 N N . ASN A 1 86 ? 0.186 6.182 1.691 1.00 84.25 86 ASN A N 1
ATOM 705 C CA . ASN A 1 86 ? -0.741 7.191 2.186 1.00 84.25 86 ASN A CA 1
ATOM 706 C C . ASN A 1 86 ? -1.134 6.902 3.642 1.00 84.25 86 ASN A C 1
ATOM 708 O O . ASN A 1 86 ? -0.988 5.782 4.130 1.00 84.25 86 ASN A O 1
ATOM 712 N N . THR A 1 87 ? -1.645 7.908 4.346 1.00 88.75 87 THR A N 1
ATOM 713 C CA . THR A 1 87 ? -2.101 7.775 5.735 1.00 88.75 87 THR A CA 1
ATOM 714 C C . THR A 1 87 ? -3.566 8.159 5.868 1.00 88.75 87 THR A C 1
ATOM 716 O O . THR A 1 87 ? -4.057 9.066 5.197 1.00 88.75 87 THR A O 1
ATOM 719 N N . PHE A 1 88 ? -4.279 7.467 6.751 1.00 85.06 88 PHE A N 1
ATOM 720 C CA . PHE A 1 88 ? -5.667 7.770 7.089 1.00 85.06 88 PHE A CA 1
ATOM 721 C C . PHE A 1 88 ? -5.888 7.610 8.593 1.00 85.06 88 PHE A C 1
ATOM 723 O O . PHE A 1 88 ? -5.115 6.949 9.282 1.00 85.06 88 PHE A O 1
ATOM 730 N N . ARG A 1 89 ? -6.918 8.262 9.138 1.00 88.69 89 ARG A N 1
ATOM 731 C CA . ARG A 1 89 ? -7.240 8.185 10.570 1.00 88.69 89 ARG A CA 1
ATOM 732 C C . ARG A 1 89 ? -8.508 7.382 10.786 1.00 88.69 89 ARG A C 1
ATOM 734 O O . ARG A 1 89 ? -9.527 7.695 10.174 1.00 88.69 89 ARG A O 1
ATOM 741 N N . VAL A 1 90 ? -8.444 6.432 11.709 1.00 83.25 90 VAL A N 1
ATOM 742 C CA . VAL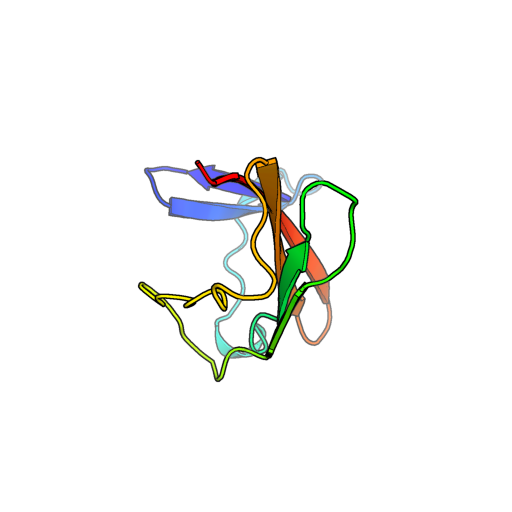 A 1 90 ? -9.605 5.711 12.230 1.00 83.25 90 VAL A CA 1
ATOM 743 C C . VAL A 1 90 ? -9.994 6.326 13.573 1.00 83.25 90 VAL A C 1
ATOM 745 O O . VAL A 1 90 ? -9.121 6.609 14.398 1.00 83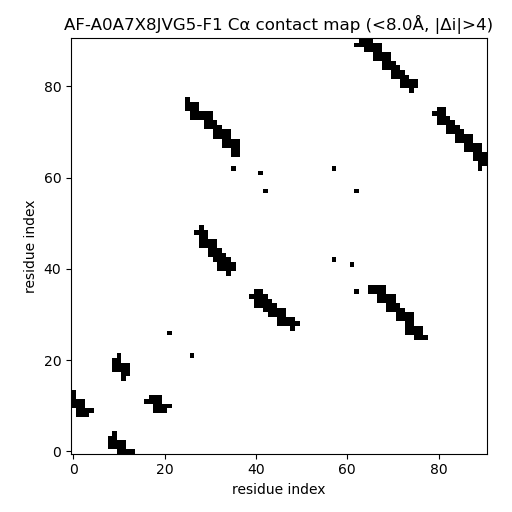.25 90 VAL A O 1
ATOM 748 N N . ARG A 1 91 ? -11.288 6.604 13.749 1.00 82.38 91 ARG A N 1
ATOM 749 C CA . ARG A 1 91 ? -11.866 7.231 14.944 1.00 82.38 91 ARG A CA 1
ATOM 750 C C . ARG A 1 91 ? -12.798 6.268 15.648 1.00 82.38 91 ARG A C 1
ATOM 752 O O . ARG A 1 91 ? -13.542 5.582 14.917 1.00 82.38 91 ARG A O 1
#

Solvent-accessible surface area (backbone atoms only — not comparable to full-atom values): 5677 Å² total; per-residue (Å²): 86,82,41,81,54,99,89,42,84,40,43,32,42,78,88,82,68,39,76,53,85,75,62,74,88,45,58,44,46,39,35,39,39,33,25,43,67,88,64,50,78,78,44,77,47,75,42,81,76,72,69,90,86,72,83,83,84,79,60,75,95,78,63,66,74,35,55,27,36,41,37,39,34,35,41,28,82,88,82,48,75,48,77,48,78,50,74,50,76,47,124

Mean predicted aligned error: 11.2 Å

Nearest PDB structures (foldseek):
  5icu-assembly1_A  TM=5.638E-01  e=9.315E-02  Methylosinus trichosporium OB3b
  2rbl-assembly1_B  TM=5.860E-01  e=6.126E-01  Homo sapiens
  4d94-assembly1_A  TM=6.754E-01  e=2.190E+00  Anopheles gambiae
  4a5w-assembly1_A  TM=5.736E-01  e=2.890E+00  Homo sapiens
  6x3a-assembly1_A  TM=5.128E-01  e=3.412E+00  Homo sapiens

Radius of gyration: 15.24 Å; Cα contacts (8 Å, |Δi|>4): 156; chains: 1; bounding box: 31×26×38 Å

Secondary structure (DSSP, 8-state):
-EEEETTEEEEE-TTT-SEE---GGGEEEEEEEEE-TTS-EEEEEE--S--TT---PPPGGG--SEEEEEEEEEEETTTEEEEEEEEEEE-

pLDDT: mean 72.1, std 11.05, range [49.97, 90.19]

Sequence (91 aa):
MLKKHQGELKFFDVDSKEYVDIPYYDIRAPFINIKDSFGDVIFTAKSPDFYTHSEIKLDYDWISSGTYKIEWTLDIDADGDLSAENTFRVR